Protein AF-0000000080648097 (afdb_homodimer)

Organism: Methanothrix harundinacea (strain 6Ac) (NCBI:txid1110509)

pLDDT: mean 91.61, std 14.63, range [29.14, 98.44]

Sequence (138 aa):
MQISARNVLSGRVKSVTYGVVSAEVVVELSGGEEIVSVITKRSAEELGLSEGKEVLVVVKATSVMIALEMQISARNVLSGRVKSVTYGVVSAEVVVELSGGEEIVSVITKRSAEELGLSEGKEVLVVVKATSVMIALE

Structure (mmCIF, N/CA/C/O backbone):
data_AF-0000000080648097-model_v1
#
loop_
_entity.id
_entity.type
_entity.pdbx_description
1 polymer Molybdenum-pterin-binding-protein
#
loop_
_atom_site.group_PDB
_atom_site.id
_atom_site.type_symbol
_atom_site.label_atom_id
_atom_site.label_alt_id
_atom_site.label_comp_id
_atom_site.label_asym_id
_atom_site.label_entity_id
_atom_site.label_seq_id
_atom_site.pdbx_PDB_ins_code
_atom_site.Cartn_x
_atom_site.Cartn_y
_atom_site.Cartn_z
_atom_site.occupancy
_atom_site.B_iso_or_equiv
_atom_site.auth_seq_id
_atom_site.auth_comp_id
_atom_site.auth_asym_id
_atom_site.auth_atom_id
_atom_site.pdbx_PDB_model_num
ATOM 1 N N . MET A 1 1 ? -8.047 -12.023 15.297 1 29.42 1 MET A N 1
ATOM 2 C CA . MET A 1 1 ? -7.641 -11.93 13.898 1 29.42 1 MET A CA 1
ATOM 3 C C . MET A 1 1 ? -6.812 -10.68 13.656 1 29.42 1 MET A C 1
ATOM 5 O O . MET A 1 1 ? -7.336 -9.562 13.703 1 29.42 1 MET A O 1
ATOM 9 N N . GLN A 1 2 ? -5.73 -10.609 14.219 1 36.88 2 GLN A N 1
ATOM 10 C CA . GLN A 1 2 ? -5 -9.383 14.539 1 36.88 2 GLN A CA 1
ATOM 11 C C . GLN A 1 2 ? -4.777 -8.531 13.297 1 36.88 2 GLN A C 1
ATOM 13 O O . GLN A 1 2 ? -4.23 -9.016 12.297 1 36.88 2 GLN A O 1
ATOM 18 N N . ILE A 1 3 ? -5.621 -7.703 13.031 1 40.12 3 ILE A N 1
ATOM 19 C CA . ILE A 1 3 ? -5.438 -6.762 11.938 1 40.12 3 ILE A CA 1
ATOM 20 C C . ILE A 1 3 ? -3.973 -6.336 11.859 1 40.12 3 ILE A C 1
ATOM 22 O O . ILE A 1 3 ? -3.49 -5.598 12.727 1 40.12 3 ILE A O 1
ATOM 26 N N . SER A 1 4 ? -3.115 -7.184 11.805 1 48.16 4 SER A N 1
ATOM 27 C CA . SER A 1 4 ? -1.723 -6.75 11.766 1 48.16 4 SER A CA 1
ATOM 28 C C . SER A 1 4 ? -1.49 -5.73 10.656 1 48.16 4 SER A C 1
ATOM 30 O O . SER A 1 4 ? -1.79 -5.996 9.492 1 48.16 4 SER A O 1
ATOM 32 N N . ALA A 1 5 ? -1.85 -4.484 10.836 1 55.88 5 ALA A N 1
ATOM 33 C CA . ALA A 1 5 ? -1.339 -3.533 9.852 1 55.88 5 ALA A CA 1
ATOM 34 C C . ALA A 1 5 ? 0.088 -3.885 9.438 1 55.88 5 ALA A C 1
ATOM 36 O O . ALA A 1 5 ? 1.051 -3.359 10 1 55.88 5 ALA A O 1
ATOM 37 N N . ARG A 1 6 ? 0.147 -4.906 8.734 1 77.75 6 ARG A N 1
ATOM 38 C CA . ARG A 1 6 ? 1.499 -5.426 8.555 1 77.75 6 ARG A CA 1
ATOM 39 C C . ARG A 1 6 ? 2.303 -4.547 7.602 1 77.75 6 ARG A C 1
ATOM 41 O O . ARG A 1 6 ? 3.531 -4.637 7.551 1 77.75 6 ARG A O 1
ATOM 48 N N . ASN A 1 7 ? 1.422 -3.432 6.953 1 94.94 7 ASN A N 1
ATOM 49 C CA . ASN A 1 7 ? 2.229 -2.586 6.082 1 94.94 7 ASN A CA 1
ATOM 50 C C . ASN A 1 7 ? 2.291 -1.15 6.594 1 94.94 7 ASN A C 1
ATOM 52 O O . ASN A 1 7 ? 1.328 -0.394 6.457 1 94.94 7 ASN A O 1
ATOM 56 N N . VAL A 1 8 ? 3.369 -0.792 7.203 1 93.69 8 VAL A N 1
ATOM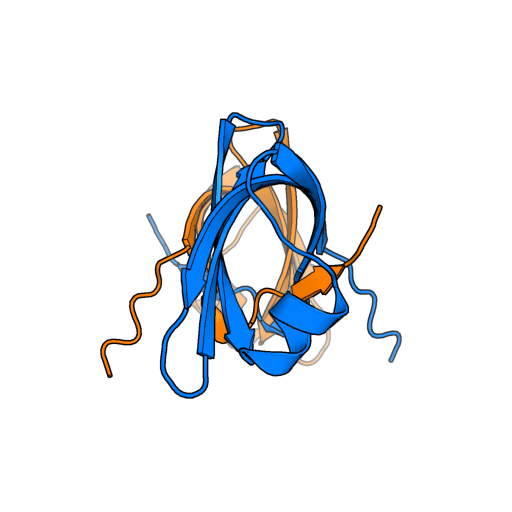 57 C CA . VAL A 1 8 ? 3.605 0.564 7.688 1 93.69 8 VAL A CA 1
ATOM 58 C C . VAL A 1 8 ? 4.891 1.115 7.074 1 93.69 8 VAL A C 1
ATOM 60 O O . VAL A 1 8 ? 5.973 0.569 7.293 1 93.69 8 VAL A O 1
ATOM 63 N N . LEU A 1 9 ? 4.758 2.174 6.348 1 92.44 9 LEU A N 1
ATOM 64 C CA . LEU A 1 9 ? 5.898 2.773 5.66 1 92.44 9 LEU A CA 1
ATOM 65 C C . LEU A 1 9 ? 6.035 4.25 6.023 1 92.44 9 LEU A C 1
ATOM 67 O O . LEU A 1 9 ? 5.039 4.969 6.105 1 92.44 9 LEU A O 1
ATOM 71 N N . SER A 1 10 ? 7.199 4.68 6.199 1 93.5 10 SER A N 1
ATOM 72 C CA . SER A 1 10 ? 7.453 6.09 6.48 1 93.5 10 SER A CA 1
ATOM 73 C C . SER A 1 10 ? 7.586 6.895 5.191 1 93.5 10 SER A C 1
ATOM 75 O O . SER A 1 10 ? 8.086 6.387 4.188 1 93.5 10 SER A O 1
ATOM 77 N N . GLY A 1 11 ? 7.137 8.078 5.32 1 95.62 11 GLY A N 1
ATOM 78 C CA . GLY A 1 11 ? 7.27 8.961 4.176 1 95.62 11 GLY A CA 1
ATOM 79 C C . GLY A 1 11 ? 7.031 10.422 4.516 1 95.62 11 GLY A C 1
ATOM 80 O O . GLY A 1 11 ? 6.918 10.781 5.691 1 95.62 11 GLY A O 1
ATOM 81 N N . ARG A 1 12 ? 7.035 11.211 3.455 1 97.81 12 ARG A N 1
ATOM 82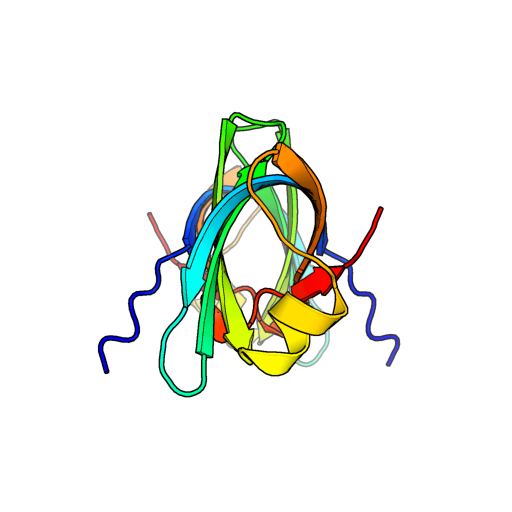 C CA . ARG A 1 12 ? 6.812 12.648 3.557 1 97.81 12 ARG A CA 1
ATOM 83 C C . ARG A 1 12 ? 5.754 13.109 2.561 1 97.81 12 ARG A C 1
ATOM 85 O O . ARG A 1 12 ? 5.781 12.719 1.392 1 97.81 12 ARG A O 1
ATOM 92 N N . VAL A 1 13 ? 4.895 13.938 3.074 1 98.44 13 VAL A N 1
ATOM 93 C CA . VAL A 1 13 ? 3.85 14.461 2.199 1 98.44 13 VAL A CA 1
ATOM 94 C C . VAL A 1 13 ? 4.473 15.336 1.114 1 98.44 13 VAL A C 1
ATOM 96 O O . VAL A 1 13 ? 5.176 16.312 1.418 1 98.44 13 VAL A O 1
ATOM 99 N N . LYS A 1 14 ? 4.238 14.969 -0.058 1 98.19 14 LYS A N 1
ATOM 100 C CA . LYS A 1 14 ? 4.699 15.766 -1.193 1 98.19 14 LYS A CA 1
ATOM 101 C C . LYS A 1 14 ? 3.668 16.828 -1.581 1 98.19 14 LYS A C 1
ATOM 103 O O . LYS A 1 14 ? 4.027 17.938 -1.95 1 98.19 14 LYS A O 1
ATOM 108 N N . SER A 1 15 ? 2.406 16.359 -1.502 1 98 15 SER A N 1
ATOM 109 C CA . SER A 1 15 ? 1.346 17.312 -1.82 1 98 15 SER A CA 1
ATOM 110 C C . SER A 1 15 ? 0.007 16.844 -1.25 1 98 15 SER A C 1
ATOM 112 O O . SER A 1 15 ? -0.215 15.656 -1.049 1 98 15 SER A O 1
ATOM 114 N N . VAL A 1 16 ? -0.809 17.812 -0.982 1 98.31 16 VAL A N 1
ATOM 115 C CA . VAL A 1 16 ? -2.201 17.594 -0.604 1 98.31 16 VAL A CA 1
ATOM 116 C C . VAL A 1 16 ? -3.117 18.406 -1.515 1 98.31 16 VAL A C 1
ATOM 118 O O . VAL A 1 16 ? -2.947 19.625 -1.648 1 98.31 16 VAL A O 1
ATOM 121 N N . THR A 1 17 ? -4.031 17.703 -2.143 1 97.69 17 THR A N 1
ATOM 122 C CA . THR A 1 17 ? -5.035 18.359 -2.975 1 97.69 17 THR A CA 1
ATOM 123 C C . THR A 1 17 ? -6.438 18.125 -2.426 1 97.69 17 THR A C 1
ATOM 125 O O . THR A 1 17 ? -6.875 16.969 -2.316 1 97.69 17 THR A O 1
ATOM 128 N N . TYR A 1 18 ? -7.164 19.219 -2.211 1 97.31 18 TYR A N 1
ATOM 129 C CA . TYR A 1 18 ? -8.477 19.094 -1.575 1 97.31 18 TYR A CA 1
ATOM 130 C C . TYR A 1 18 ? -9.594 19.172 -2.609 1 97.31 18 TYR A C 1
ATOM 132 O O . TYR A 1 18 ? -9.57 20.031 -3.498 1 97.31 18 TYR A O 1
ATOM 140 N N . GLY A 1 19 ? -10.391 18.203 -2.543 1 95.69 19 GLY A N 1
ATOM 141 C CA . GLY A 1 19 ? -11.688 18.281 -3.203 1 95.69 19 GLY A CA 1
ATOM 142 C C . GLY A 1 19 ? -12.797 18.719 -2.271 1 95.69 19 GLY A C 1
ATOM 143 O O . GLY A 1 19 ? -12.547 19.328 -1.232 1 95.69 19 GLY A O 1
ATOM 144 N N . VAL A 1 20 ? -13.977 18.484 -2.711 1 95.81 20 VAL A N 1
ATOM 145 C CA . VAL A 1 20 ? -15.125 18.891 -1.905 1 95.81 20 VAL A CA 1
ATOM 146 C C . VAL A 1 20 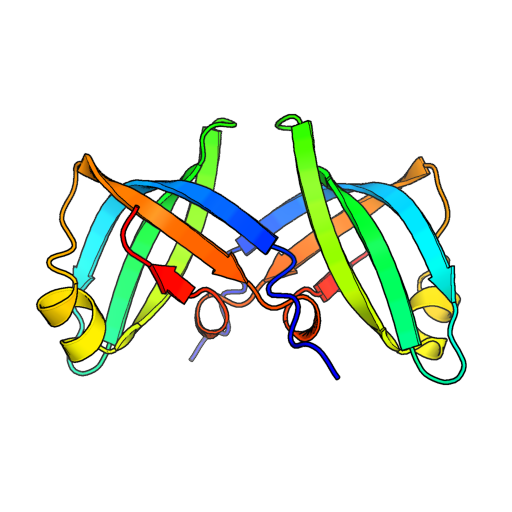? -15.258 17.984 -0.688 1 95.81 20 VAL A C 1
ATOM 148 O O . VAL A 1 20 ? -15.352 18.453 0.445 1 95.81 20 VAL A O 1
ATOM 151 N N . VAL A 1 21 ? -15.141 16.719 -0.878 1 96.94 21 VAL A N 1
ATOM 152 C CA . VAL A 1 21 ? -15.375 15.773 0.212 1 96.94 21 VAL A CA 1
ATOM 153 C C . VAL A 1 21 ? -14.07 15.055 0.562 1 96.94 21 VAL A C 1
ATOM 155 O O . VAL A 1 21 ? -13.852 14.68 1.716 1 96.94 21 VAL A O 1
ATOM 158 N N . SER A 1 22 ? -13.172 15 -0.442 1 97.25 22 SER A N 1
ATOM 159 C CA . SER A 1 22 ? -11.984 14.172 -0.265 1 97.25 22 SER A CA 1
ATOM 160 C C . SER A 1 22 ? -10.711 14.977 -0.49 1 97.25 22 SER A C 1
ATOM 162 O O . SER A 1 22 ? -10.766 16.125 -0.959 1 97.25 22 SER A O 1
ATOM 164 N N . ALA A 1 23 ? -9.68 14.367 -0.01 1 97.5 23 ALA A N 1
ATOM 165 C CA . ALA A 1 23 ? -8.336 14.891 -0.271 1 97.5 23 ALA A CA 1
ATOM 166 C C . ALA A 1 23 ? -7.434 13.812 -0.861 1 97.5 23 ALA A C 1
ATOM 168 O O . ALA A 1 23 ? -7.473 12.656 -0.431 1 97.5 23 ALA A O 1
ATOM 169 N N . GLU A 1 24 ? -6.738 14.203 -1.807 1 97.31 24 GLU A N 1
ATOM 170 C CA . GLU A 1 24 ? -5.672 13.375 -2.354 1 97.31 24 GLU A CA 1
ATOM 171 C C . GLU A 1 24 ? -4.32 13.734 -1.74 1 97.31 24 GLU A C 1
ATOM 173 O O . GLU A 1 24 ? -3.902 14.891 -1.786 1 97.31 24 GLU A O 1
ATOM 178 N N . VAL A 1 25 ? -3.654 12.766 -1.17 1 97.94 25 VAL A N 1
ATOM 179 C CA . VAL A 1 25 ? -2.365 12.977 -0.521 1 97.94 25 VAL A CA 1
ATOM 180 C C . VAL A 1 25 ? -1.288 12.164 -1.232 1 97.94 25 VAL A C 1
ATOM 182 O O . VAL A 1 25 ? -1.403 10.938 -1.35 1 97.94 25 VAL A O 1
ATOM 185 N N . VAL A 1 26 ? -0.3 12.812 -1.704 1 97.5 26 VAL A N 1
ATOM 186 C CA . VAL A 1 26 ? 0.856 12.141 -2.291 1 97.5 26 VAL A CA 1
ATOM 187 C C . VAL A 1 26 ? 1.992 12.086 -1.271 1 97.5 26 VAL A C 1
ATOM 189 O O . VAL A 1 26 ? 2.398 13.109 -0.727 1 97.5 26 VAL A O 1
ATOM 192 N N . VAL A 1 27 ? 2.43 10.922 -1.038 1 97.12 27 VAL A N 1
ATOM 193 C CA . VAL A 1 27 ? 3.492 10.711 -0.06 1 97.12 27 VAL A CA 1
ATOM 194 C C . VAL A 1 27 ? 4.719 10.117 -0.748 1 97.12 27 VAL A C 1
ATOM 196 O O . VAL A 1 27 ? 4.602 9.156 -1.515 1 97.12 27 VAL A O 1
ATOM 199 N N . GLU A 1 28 ? 5.832 10.688 -0.552 1 95.62 28 GLU A N 1
ATOM 200 C CA . GLU A 1 28 ? 7.098 10.102 -0.977 1 95.62 28 GLU A CA 1
ATOM 201 C C . GLU A 1 28 ? 7.66 9.172 0.094 1 95.62 28 GLU A C 1
ATOM 203 O O . GLU A 1 28 ? 7.879 9.586 1.233 1 95.62 28 GLU A O 1
ATOM 208 N N . LEU A 1 29 ? 7.82 7.961 -0.319 1 93 29 LEU A N 1
ATOM 209 C CA . LEU A 1 29 ? 8.383 6.977 0.6 1 93 29 LEU A CA 1
ATOM 210 C C . LEU A 1 29 ? 9.906 7.098 0.661 1 93 29 LEU A C 1
ATOM 212 O O . LEU A 1 29 ? 10.516 7.773 -0.176 1 93 29 LEU A O 1
ATOM 216 N N . SER A 1 30 ? 10.469 6.457 1.58 1 84.88 30 SER A N 1
ATOM 217 C CA . SER A 1 30 ? 11.914 6.543 1.79 1 84.88 30 SER A CA 1
ATOM 218 C C . SER A 1 30 ? 12.68 5.977 0.6 1 84.88 30 SER A C 1
ATOM 220 O O . SER A 1 30 ? 13.797 6.414 0.308 1 84.88 30 SER A O 1
ATOM 222 N N . GLY A 1 31 ? 12.133 4.996 -0.07 1 81 31 GLY A N 1
ATOM 223 C CA . GLY A 1 31 ? 12.781 4.383 -1.218 1 81 31 GLY A CA 1
ATOM 224 C C . GLY A 1 31 ? 12.641 5.199 -2.488 1 81 31 GLY A C 1
ATOM 225 O O . GLY A 1 31 ? 13.211 4.848 -3.525 1 81 31 GLY A O 1
ATOM 226 N N . GLY A 1 32 ? 11.914 6.289 -2.461 1 85.81 32 GLY A N 1
ATOM 227 C CA . GLY A 1 32 ? 11.766 7.176 -3.605 1 85.81 32 GLY A CA 1
ATOM 228 C C . GLY A 1 32 ? 10.445 7 -4.332 1 85.81 32 GLY A C 1
ATOM 229 O O . GLY A 1 32 ? 10.07 7.828 -5.164 1 85.81 32 GLY A O 1
ATOM 230 N N . GLU A 1 33 ? 9.742 6.02 -3.982 1 88.94 33 GLU A N 1
ATOM 231 C CA . GLU A 1 33 ? 8.445 5.781 -4.602 1 88.94 33 GLU A CA 1
ATOM 232 C C . GLU A 1 33 ? 7.379 6.707 -4.023 1 88.94 33 GLU A C 1
ATOM 234 O O . GLU A 1 33 ? 7.531 7.219 -2.91 1 88.94 33 GLU A O 1
ATOM 239 N N . GLU A 1 34 ? 6.438 6.973 -4.879 1 93.31 34 GLU A N 1
ATOM 240 C CA . GLU A 1 34 ? 5.305 7.754 -4.398 1 93.31 34 GLU A CA 1
ATOM 241 C C . GLU A 1 34 ? 4.062 6.883 -4.234 1 93.31 34 GLU A C 1
ATOM 243 O O . GLU A 1 34 ? 3.816 5.984 -5.043 1 93.31 34 GLU A O 1
ATOM 248 N N . ILE A 1 35 ? 3.346 7.223 -3.209 1 94.56 35 ILE A N 1
ATOM 249 C CA . ILE A 1 35 ? 2.055 6.582 -2.98 1 94.56 35 ILE A CA 1
ATOM 250 C C . ILE A 1 35 ? 0.971 7.648 -2.818 1 94.56 35 ILE A C 1
ATOM 252 O O . ILE A 1 35 ? 1.193 8.672 -2.174 1 94.56 35 ILE A O 1
ATOM 256 N N . VAL A 1 36 ? -0.088 7.379 -3.457 1 97 36 VAL A N 1
ATOM 257 C CA . VAL A 1 36 ? -1.214 8.305 -3.391 1 97 36 VAL A CA 1
ATOM 258 C C . VAL A 1 36 ? -2.289 7.746 -2.461 1 97 36 VAL A C 1
ATOM 260 O O . VAL A 1 36 ? -2.645 6.57 -2.549 1 97 36 VAL A O 1
ATOM 263 N N . SER A 1 37 ? -2.725 8.531 -1.567 1 97.25 37 SER A N 1
ATOM 264 C CA . SER A 1 37 ? -3.83 8.227 -0.666 1 97.25 37 SER A CA 1
ATOM 265 C C . SER A 1 37 ? -5.012 9.156 -0.903 1 97.25 37 SER A C 1
ATOM 267 O O . SER A 1 37 ? -4.828 10.352 -1.141 1 97.25 37 SER A O 1
ATOM 269 N N . VAL A 1 38 ? -6.18 8.586 -0.869 1 97 38 VAL A N 1
ATOM 270 C CA . VAL A 1 38 ? -7.398 9.391 -0.879 1 97 38 VAL A CA 1
ATOM 271 C C . VAL A 1 38 ? -8.156 9.195 0.431 1 97 38 VAL A C 1
ATOM 273 O O . VAL A 1 38 ? -8.602 8.094 0.74 1 97 38 VAL A O 1
ATOM 276 N N . ILE A 1 39 ? -8.281 10.211 1.187 1 97.62 39 ILE A N 1
ATOM 277 C CA . ILE A 1 39 ? -8.977 10.219 2.469 1 97.62 39 ILE A CA 1
ATOM 278 C C . ILE A 1 39 ? -9.984 11.367 2.498 1 97.62 39 ILE A C 1
ATOM 280 O O . ILE A 1 39 ? -10.062 12.156 1.556 1 97.62 39 ILE A O 1
ATOM 284 N N . THR A 1 40 ? -10.703 11.336 3.463 1 97.81 40 THR A N 1
ATOM 285 C CA . THR A 1 40 ? -11.672 12.43 3.541 1 97.81 40 THR A CA 1
ATOM 286 C C . THR A 1 40 ? -10.969 13.758 3.809 1 97.81 40 THR A C 1
ATOM 288 O O . THR A 1 40 ? -9.906 13.789 4.434 1 97.81 40 THR A O 1
ATOM 291 N N . LYS A 1 41 ? -11.602 14.766 3.336 1 97.88 41 LYS A N 1
ATOM 292 C CA . LYS A 1 41 ? -11.086 16.109 3.598 1 97.88 41 LYS A CA 1
ATOM 293 C C . LYS A 1 41 ? -10.938 16.344 5.098 1 97.88 41 LYS A C 1
ATOM 295 O O . LYS A 1 41 ? -9.914 16.875 5.543 1 97.88 41 LYS A O 1
ATOM 300 N N . ARG A 1 42 ? -11.852 15.992 5.887 1 97.62 42 ARG A N 1
ATOM 301 C CA . ARG A 1 42 ? -11.828 16.156 7.332 1 97.62 42 ARG A CA 1
ATOM 302 C C . ARG A 1 42 ? -10.625 15.461 7.949 1 97.62 42 ARG A C 1
ATOM 304 O O . ARG A 1 42 ? -9.953 16.016 8.812 1 97.62 42 ARG A O 1
ATOM 311 N N . SER A 1 43 ? -10.391 14.195 7.5 1 97.62 43 SER A N 1
ATOM 312 C CA . SER A 1 43 ? -9.258 13.438 8.016 1 97.62 43 SER A CA 1
ATOM 313 C C . SER A 1 43 ? -7.941 14.164 7.754 1 97.62 43 SER A C 1
ATOM 315 O O . SER A 1 43 ? -7.082 14.242 8.633 1 97.62 43 SER A O 1
ATOM 317 N N . ALA A 1 44 ? -7.758 14.672 6.52 1 98 44 ALA A N 1
ATOM 318 C CA . ALA A 1 44 ? -6.535 15.383 6.152 1 98 44 ALA A CA 1
ATOM 319 C C . ALA A 1 44 ? -6.344 16.625 7.02 1 98 44 ALA A C 1
ATOM 321 O O . ALA A 1 44 ? -5.23 16.906 7.469 1 98 44 ALA A O 1
ATOM 322 N N . GLU A 1 45 ? -7.395 17.359 7.262 1 97.44 45 GLU A N 1
ATOM 323 C CA . GLU A 1 45 ? -7.348 18.578 8.07 1 97.44 45 GLU A CA 1
ATOM 324 C C . GLU A 1 45 ? -7.035 18.25 9.531 1 97.44 45 GLU A C 1
ATOM 326 O O . GLU A 1 45 ? -6.199 18.906 10.156 1 97.44 45 GLU A O 1
ATOM 331 N N . GLU A 1 46 ? -7.676 17.234 9.977 1 97.88 46 GLU A N 1
ATOM 332 C CA . GLU A 1 46 ? -7.477 16.844 11.367 1 97.88 46 GLU A CA 1
ATOM 333 C C . GLU A 1 46 ? -6.043 16.375 11.609 1 97.88 46 GLU A C 1
ATOM 335 O O . GLU A 1 46 ? -5.488 16.594 12.688 1 97.88 46 GLU A O 1
ATOM 340 N N . LEU A 1 47 ? -5.461 15.727 10.672 1 97.88 47 LEU A N 1
ATOM 341 C CA . LEU A 1 47 ? -4.098 15.227 10.797 1 97.88 47 LEU A CA 1
ATOM 342 C C . LEU A 1 47 ? -3.086 16.344 10.531 1 97.88 47 LEU A C 1
ATOM 344 O O . LEU A 1 47 ? -1.888 16.156 10.758 1 97.88 47 LEU A O 1
ATOM 348 N N . GLY A 1 48 ? -3.586 17.453 10.055 1 97.88 48 GLY A N 1
ATOM 349 C CA . GLY A 1 48 ? -2.701 18.578 9.75 1 97.88 48 GLY A CA 1
ATOM 350 C C . GLY A 1 48 ? -1.729 18.266 8.625 1 97.88 48 GLY A C 1
ATOM 351 O O . GLY A 1 48 ? -0.552 18.625 8.703 1 97.88 48 GLY A O 1
ATOM 352 N N . LEU A 1 49 ? -2.168 17.656 7.594 1 98.25 49 LEU A N 1
ATOM 353 C CA . LEU A 1 49 ? -1.28 17.234 6.512 1 98.25 49 LEU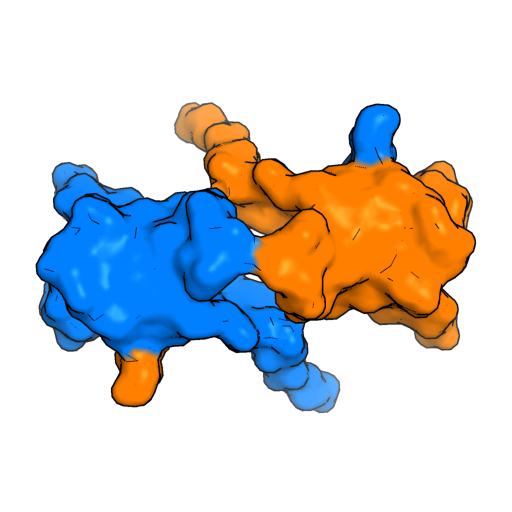 A CA 1
ATOM 354 C C . LEU A 1 49 ? -0.89 18.438 5.641 1 98.25 49 LEU A C 1
ATOM 356 O O . LEU A 1 49 ? -1.735 19.266 5.305 1 98.25 49 LEU A O 1
ATOM 360 N N . SER A 1 50 ? 0.311 18.531 5.387 1 98.06 50 SER A N 1
ATOM 361 C CA . SER A 1 50 ? 0.88 19.547 4.504 1 98.06 50 SER A CA 1
ATOM 362 C C . SER A 1 50 ? 2.197 19.062 3.896 1 98.06 50 SER A C 1
ATOM 364 O O . SER A 1 50 ? 2.826 18.141 4.41 1 98.06 50 SER A O 1
ATOM 366 N N . GLU A 1 51 ? 2.555 19.781 2.812 1 97.94 51 GLU A N 1
ATOM 367 C CA . GLU A 1 51 ? 3.812 19.438 2.156 1 97.94 51 GLU A CA 1
ATOM 368 C C . GLU A 1 51 ? 4.969 19.422 3.152 1 97.94 51 GLU A C 1
ATOM 370 O O . GLU A 1 51 ? 5.098 20.328 3.973 1 97.94 51 GLU A O 1
ATOM 375 N N . GLY A 1 52 ? 5.723 18.344 3.1 1 97.81 52 GLY A N 1
ATOM 376 C CA . GLY A 1 52 ? 6.906 18.25 3.941 1 97.81 52 GLY A CA 1
ATOM 377 C C . GLY A 1 52 ? 6.656 17.5 5.238 1 97.81 52 GLY A C 1
ATOM 378 O O . GLY A 1 52 ? 7.602 17.078 5.914 1 97.81 52 GLY A O 1
ATOM 379 N N . LYS A 1 53 ? 5.441 17.312 5.645 1 97.94 53 LYS A N 1
ATOM 380 C CA . LYS A 1 53 ? 5.113 16.641 6.898 1 97.94 53 LYS A CA 1
ATOM 381 C C . LYS A 1 53 ? 5.473 15.164 6.844 1 97.94 53 LYS A C 1
ATOM 383 O O . LYS A 1 53 ? 5.168 14.484 5.863 1 97.94 53 LYS A O 1
ATOM 388 N N . GLU A 1 54 ? 6.133 14.688 7.879 1 97.75 54 GLU A N 1
ATOM 389 C CA . GLU A 1 54 ? 6.434 13.258 7.996 1 97.75 54 GLU A CA 1
ATOM 390 C C . GLU A 1 54 ? 5.211 12.469 8.453 1 97.75 54 GLU A C 1
ATOM 392 O O . GLU A 1 54 ? 4.508 12.883 9.375 1 97.75 54 GLU A O 1
ATOM 397 N N . VAL A 1 55 ? 4.965 11.367 7.812 1 97.75 55 VAL A N 1
ATOM 398 C CA . VAL A 1 55 ? 3.779 10.57 8.109 1 97.75 55 VAL A CA 1
ATOM 399 C C . VAL A 1 55 ? 4.109 9.086 7.992 1 97.75 55 VAL A C 1
ATOM 401 O O . VAL A 1 55 ? 5.172 8.719 7.484 1 97.75 55 VAL A O 1
ATOM 404 N N . LEU A 1 56 ? 3.229 8.281 8.492 1 96.38 56 LEU A N 1
ATOM 405 C CA . LEU A 1 56 ? 3.203 6.848 8.234 1 96.38 56 LEU A CA 1
ATOM 406 C C . LEU A 1 56 ? 2.09 6.496 7.254 1 96.38 56 LEU A C 1
ATOM 408 O O . LEU A 1 56 ? 0.971 7 7.371 1 96.38 56 LEU A O 1
ATOM 412 N N . VAL A 1 57 ? 2.525 5.727 6.312 1 96.12 57 VAL A N 1
ATOM 413 C CA . VAL A 1 57 ? 1.561 5.129 5.395 1 96.12 57 VAL A CA 1
ATOM 414 C C . VAL A 1 57 ? 1.21 3.719 5.863 1 96.12 57 VAL A C 1
ATOM 416 O O . VAL A 1 57 ? 2.094 2.875 6.031 1 96.12 57 VAL A O 1
ATOM 419 N N . VAL A 1 58 ? -0.08 3.553 6.066 1 96.38 58 VAL A N 1
ATOM 420 C CA . VAL A 1 58 ? -0.542 2.275 6.598 1 96.38 58 VAL A CA 1
ATOM 421 C C . VAL A 1 58 ? -1.502 1.621 5.605 1 96.38 58 VAL A C 1
ATOM 423 O O . VAL A 1 58 ? -2.434 2.264 5.117 1 96.38 58 VAL A O 1
ATOM 426 N N . VAL A 1 59 ? -1.228 0.392 5.285 1 96.19 59 VAL A N 1
ATOM 427 C CA . VAL A 1 59 ? -2.066 -0.368 4.363 1 96.19 59 VAL A CA 1
ATOM 428 C C . VAL A 1 59 ? -2.352 -1.75 4.945 1 96.19 59 VAL A C 1
ATOM 430 O O . VAL A 1 59 ? -1.426 -2.49 5.285 1 96.19 59 VAL A O 1
ATOM 433 N N . LYS A 1 60 ? -3.635 -2.033 5.023 1 95.75 60 LYS A N 1
ATOM 434 C CA . LYS A 1 60 ? -3.979 -3.387 5.449 1 95.75 60 LYS A CA 1
ATOM 435 C C . LYS A 1 60 ? -3.504 -4.422 4.438 1 95.75 60 LYS A C 1
ATOM 437 O O . LYS A 1 60 ? -3.627 -4.215 3.227 1 95.75 60 LYS A O 1
ATOM 442 N N . ALA A 1 61 ? -3.07 -5.469 4.914 1 96.5 61 ALA A N 1
ATOM 443 C CA . ALA A 1 61 ? -2.604 -6.551 4.051 1 96.5 61 ALA A CA 1
ATOM 444 C C . ALA A 1 61 ? -3.701 -6.996 3.088 1 96.5 61 ALA A C 1
ATOM 446 O O . ALA A 1 61 ? -3.418 -7.379 1.951 1 96.5 61 ALA A O 1
ATOM 447 N N . THR A 1 62 ? -4.961 -6.918 3.469 1 95.75 62 THR A N 1
ATOM 448 C CA . THR A 1 62 ? -6.086 -7.402 2.68 1 95.75 62 THR A CA 1
ATOM 449 C C . THR A 1 62 ? -6.438 -6.41 1.574 1 95.75 62 THR A C 1
ATOM 451 O O . THR A 1 62 ? -7.203 -6.734 0.665 1 95.75 62 THR A O 1
ATOM 454 N N . SER A 1 63 ? -5.816 -5.23 1.658 1 95.5 63 SER A N 1
ATOM 455 C CA . SER A 1 63 ? -6.094 -4.215 0.644 1 95.5 63 SER A CA 1
ATOM 456 C C . SER A 1 63 ? -5.008 -4.195 -0.425 1 95.5 63 SER A C 1
ATOM 458 O O . SER A 1 63 ? -5.062 -3.391 -1.359 1 95.5 63 SER A O 1
ATOM 460 N N . VAL A 1 64 ? -4.031 -5.043 -0.235 1 96.62 64 VAL A N 1
ATOM 461 C CA . VAL A 1 64 ? -2.916 -5.125 -1.173 1 96.62 64 VAL A CA 1
ATOM 462 C C . VAL A 1 64 ? -3.209 -6.184 -2.234 1 96.62 64 VAL A C 1
ATOM 464 O O . VAL A 1 64 ? -3.312 -7.371 -1.924 1 96.62 64 VAL A O 1
ATOM 467 N N . MET A 1 65 ? -3.273 -5.711 -3.441 1 96.5 65 MET A N 1
ATOM 468 C CA . MET A 1 65 ? -3.504 -6.617 -4.559 1 96.5 65 MET A CA 1
ATOM 469 C C . MET A 1 65 ? -2.189 -6.992 -5.238 1 96.5 65 MET A C 1
ATOM 471 O O . MET A 1 65 ? -1.244 -6.199 -5.246 1 96.5 65 MET A O 1
ATOM 475 N N . ILE A 1 66 ? -2.197 -8.164 -5.809 1 97.19 66 ILE A N 1
ATOM 476 C CA . ILE A 1 66 ? -1.042 -8.641 -6.562 1 97.19 66 ILE A CA 1
ATOM 477 C C . ILE A 1 66 ? -1.445 -8.922 -8.008 1 97.19 66 ILE A C 1
ATOM 479 O O . ILE A 1 66 ? -2.475 -9.555 -8.258 1 97.19 66 ILE A O 1
ATOM 483 N N . ALA A 1 67 ? -0.706 -8.359 -8.914 1 96.69 67 ALA A N 1
ATOM 484 C CA . ALA A 1 67 ? -0.896 -8.594 -10.344 1 96.69 67 ALA A CA 1
ATOM 485 C C . ALA A 1 67 ? 0.405 -9.039 -11 1 96.69 67 ALA A C 1
ATOM 487 O O . ALA A 1 67 ? 1.489 -8.844 -10.445 1 96.69 67 ALA A O 1
ATOM 488 N N . LEU A 1 68 ? 0.23 -9.734 -12.094 1 93.94 68 LEU A N 1
ATOM 489 C CA . LEU A 1 68 ? 1.416 -10.164 -12.828 1 93.94 68 LEU A CA 1
ATOM 490 C C . LEU A 1 68 ? 1.987 -9.016 -13.656 1 93.94 68 LEU A C 1
ATOM 492 O O . LEU A 1 68 ? 1.242 -8.156 -14.125 1 93.94 68 LEU A O 1
ATOM 496 N N . GLU A 1 69 ? 3.383 -8.945 -13.672 1 82.5 69 GLU A N 1
ATOM 497 C CA . GLU A 1 69 ? 4.055 -7.941 -14.484 1 82.5 69 GLU A CA 1
ATOM 498 C C . GLU A 1 69 ? 3.816 -8.195 -15.977 1 82.5 69 GLU A C 1
ATOM 500 O O . GLU A 1 69 ? 3.703 -9.344 -16.406 1 82.5 69 GLU A O 1
ATOM 505 N N . MET B 1 1 ? -15.648 7.434 -12.086 1 29.14 1 MET B N 1
ATOM 506 C CA . MET B 1 1 ? -14.836 7.59 -10.883 1 29.14 1 MET B CA 1
ATOM 507 C C . MET B 1 1 ? -13.586 6.727 -10.953 1 29.14 1 MET B C 1
ATOM 509 O O . MET B 1 1 ? -13.664 5.5 -10.875 1 29.14 1 MET B O 1
ATOM 513 N N . GLN B 1 2 ? -12.773 7 -11.836 1 37.09 2 GLN B N 1
ATOM 514 C CA . GLN B 1 2 ? -11.766 6.109 -12.406 1 37.09 2 GLN B CA 1
ATOM 515 C C . GLN B 1 2 ? -10.906 5.48 -11.312 1 37.09 2 GLN B C 1
ATOM 517 O O . GLN B 1 2 ? -10.328 6.188 -10.484 1 37.09 2 GLN B O 1
ATOM 522 N N . ILE B 1 3 ? -11.258 4.402 -10.859 1 39.81 3 ILE B N 1
ATOM 523 C CA . ILE B 1 3 ? -10.43 3.668 -9.906 1 39.81 3 ILE B CA 1
ATOM 524 C C . ILE B 1 3 ? -8.953 3.84 -10.258 1 39.81 3 ILE B C 1
ATOM 526 O O . ILE B 1 3 ? -8.484 3.285 -11.25 1 39.81 3 ILE B O 1
ATOM 530 N N . SER B 1 4 ? -8.508 4.957 -10.398 1 48.62 4 SER B N 1
ATOM 531 C CA . SER B 1 4 ? -7.098 5.086 -10.75 1 48.62 4 SER B CA 1
ATOM 532 C C . SER B 1 4 ? -6.211 4.305 -9.789 1 48.62 4 SER B C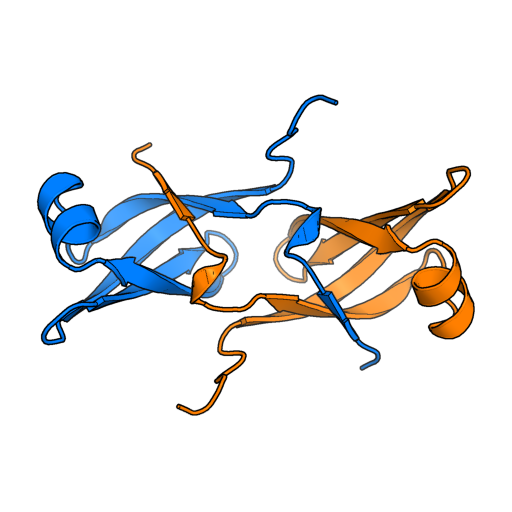 1
ATOM 534 O O . SER B 1 4 ? -6.242 4.535 -8.578 1 48.62 4 SER B O 1
ATOM 536 N N . ALA B 1 5 ? -6.164 2.986 -9.898 1 56.16 5 ALA B N 1
ATOM 537 C CA . ALA B 1 5 ? -5.102 2.346 -9.125 1 56.16 5 ALA B CA 1
ATOM 538 C C . ALA B 1 5 ? -3.83 3.189 -9.141 1 56.16 5 ALA B C 1
ATOM 540 O O . ALA B 1 5 ? -2.955 2.992 -9.992 1 56.16 5 ALA B O 1
ATOM 541 N N . ARG B 1 6 ? -3.922 4.207 -8.461 1 77.5 6 ARG B N 1
ATOM 542 C CA . ARG B 1 6 ? -2.838 5.164 -8.648 1 77.5 6 ARG B CA 1
ATOM 543 C C . ARG B 1 6 ? -1.55 4.664 -8 1 77.5 6 ARG B C 1
ATOM 545 O O . ARG B 1 6 ? -0.462 5.156 -8.312 1 77.5 6 ARG B O 1
ATOM 552 N N . ASN B 1 7 ? -1.785 3.363 -7.164 1 94.75 7 ASN B N 1
ATOM 553 C CA . ASN B 1 7 ? -0.535 2.887 -6.582 1 94.75 7 ASN B CA 1
ATOM 554 C C . ASN B 1 7 ? -0.127 1.535 -7.16 1 94.75 7 ASN B C 1
ATOM 556 O O . ASN B 1 7 ? -0.702 0.504 -6.809 1 94.75 7 ASN B O 1
ATOM 560 N N . VAL B 1 8 ? 0.816 1.534 -8.055 1 93.44 8 VAL B N 1
ATOM 561 C CA . VAL B 1 8 ? 1.361 0.318 -8.648 1 93.44 8 VAL B CA 1
ATOM 562 C C . VAL B 1 8 ? 2.871 0.266 -8.43 1 93.44 8 VAL B C 1
ATOM 564 O O . VAL B 1 8 ? 3.605 1.139 -8.898 1 93.44 8 VAL B O 1
ATOM 567 N N . LEU B 1 9 ? 3.301 -0.751 -7.727 1 92.12 9 LEU B N 1
ATOM 568 C CA . LEU B 1 9 ? 4.715 -0.896 -7.402 1 92.12 9 LEU B CA 1
ATOM 569 C C . LEU B 1 9 ? 5.242 -2.252 -7.863 1 92.12 9 LEU B C 1
ATOM 571 O O . LEU B 1 9 ? 4.566 -3.271 -7.703 1 92.12 9 LEU B O 1
ATOM 575 N N . SER B 1 10 ? 6.387 -2.264 -8.375 1 93.31 10 SER B N 1
ATOM 576 C CA . SER B 1 10 ? 7.02 -3.514 -8.781 1 93.31 10 SER B CA 1
ATOM 577 C C . SER B 1 10 ? 7.762 -4.16 -7.613 1 93.31 10 SER B C 1
ATOM 579 O O . SER B 1 10 ? 8.312 -3.465 -6.758 1 93.31 10 SER B O 1
ATOM 581 N N . GLY B 1 11 ? 7.719 -5.449 -7.656 1 95.5 11 GLY B N 1
ATOM 582 C CA . GLY B 1 11 ? 8.445 -6.176 -6.633 1 95.5 11 GLY B CA 1
ATOM 583 C C . GLY B 1 11 ? 8.633 -7.645 -6.965 1 95.5 11 GLY B C 1
ATOM 584 O O . GLY B 1 11 ? 8.336 -8.078 -8.078 1 95.5 11 GLY B O 1
ATOM 585 N N . ARG B 1 12 ? 9.203 -8.328 -5.98 1 97.81 12 ARG B N 1
ATOM 586 C CA . ARG B 1 12 ? 9.461 -9.766 -6.09 1 97.81 12 ARG B CA 1
ATOM 587 C C . ARG B 1 12 ? 8.922 -10.508 -4.867 1 97.81 12 ARG B C 1
ATOM 589 O O . ARG B 1 12 ? 9.133 -10.078 -3.732 1 97.81 12 ARG B O 1
ATOM 596 N N . VAL B 1 13 ? 8.289 -11.602 -5.172 1 98.44 13 VAL B N 1
ATOM 597 C CA . VAL B 1 13 ? 7.758 -12.406 -4.074 1 98.44 13 VAL B CA 1
ATOM 598 C C . VAL B 1 13 ? 8.906 -12.961 -3.236 1 98.44 13 VAL B C 1
ATOM 600 O O . VAL B 1 13 ? 9.789 -13.648 -3.762 1 98.44 13 VAL B O 1
ATOM 603 N N . LYS B 1 14 ? 8.891 -12.641 -2.029 1 98.19 14 LYS B N 1
ATOM 604 C CA . LYS B 1 14 ? 9.875 -13.172 -1.098 1 98.19 14 LYS B CA 1
ATOM 605 C C . LYS B 1 14 ? 9.414 -14.492 -0.498 1 98.19 14 LYS B C 1
ATOM 607 O O . LYS B 1 14 ? 10.211 -15.406 -0.293 1 98.19 14 LYS B O 1
ATOM 612 N N . SER B 1 15 ? 8.094 -14.508 -0.216 1 98 15 SER B N 1
ATOM 613 C CA . SER B 1 15 ? 7.551 -15.742 0.331 1 98 15 SER B CA 1
ATOM 614 C C . SER B 1 15 ? 6.035 -15.797 0.162 1 98 15 SER B C 1
ATOM 616 O O . SER B 1 15 ? 5.375 -14.766 0.087 1 98 15 SER B O 1
ATOM 618 N N . VAL B 1 16 ? 5.562 -16.984 0.086 1 98.31 16 VAL B N 1
ATOM 619 C CA . VAL B 1 16 ? 4.133 -17.266 0.105 1 98.31 16 VAL B CA 1
ATOM 620 C C . VAL B 1 16 ? 3.826 -18.297 1.188 1 98.31 16 VAL B C 1
ATOM 622 O O . VAL B 1 16 ? 4.426 -19.375 1.214 1 98.31 16 VAL B O 1
ATOM 625 N N . THR B 1 17 ? 2.93 -17.938 2.062 1 97.75 17 THR B N 1
ATOM 626 C CA . THR B 1 17 ? 2.473 -18.844 3.102 1 97.75 17 THR B CA 1
ATOM 627 C C . THR B 1 17 ? 0.979 -19.125 2.961 1 97.75 17 THR B C 1
ATOM 629 O O . THR B 1 17 ? 0.163 -18.203 3.031 1 97.75 17 THR B O 1
ATOM 632 N N . TYR B 1 18 ? 0.648 -20.406 2.887 1 97.38 18 TYR B N 1
ATOM 633 C CA . TYR B 1 18 ? -0.74 -20.766 2.631 1 97.38 18 TYR B CA 1
ATOM 634 C C . TYR B 1 18 ? -1.447 -21.156 3.922 1 97.38 18 TYR B C 1
ATOM 636 O O . TYR B 1 18 ? -0.9 -21.922 4.73 1 97.38 18 TYR B O 1
ATOM 644 N N . GLY B 1 19 ? -2.52 -20.547 4.105 1 95.75 19 GLY B N 1
ATOM 645 C CA . GLY B 1 19 ? -3.48 -21.031 5.082 1 95.75 19 GLY B CA 1
ATOM 646 C C . GLY B 1 19 ? -4.59 -21.859 4.465 1 95.75 19 GLY B C 1
ATOM 647 O O . GLY B 1 19 ? -4.43 -22.391 3.365 1 95.75 19 GLY B O 1
ATOM 648 N N . VAL B 1 20 ? -5.609 -22.016 5.215 1 95.81 20 VAL B N 1
ATOM 649 C CA . VAL B 1 20 ? -6.715 -22.828 4.723 1 95.81 20 VAL B CA 1
ATOM 650 C C . VAL B 1 20 ? -7.473 -22.078 3.637 1 95.81 20 VAL B C 1
ATOM 652 O O . VAL B 1 20 ? -7.703 -22.609 2.547 1 95.81 20 VAL B O 1
ATOM 655 N N . VAL B 1 21 ? -7.734 -20.844 3.85 1 96.88 21 VAL B N 1
ATOM 656 C CA . VAL B 1 21 ? -8.555 -20.094 2.912 1 96.88 21 VAL B CA 1
ATOM 657 C C . VAL B 1 21 ? -7.727 -18.984 2.262 1 96.88 21 VAL B C 1
ATOM 659 O O . VAL B 1 21 ? -7.969 -18.609 1.112 1 96.88 21 VAL B O 1
ATOM 662 N N . SER B 1 22 ? -6.668 -18.578 2.992 1 97.38 22 SER B N 1
ATOM 663 C CA . SER B 1 22 ? -5.926 -17.406 2.545 1 97.38 22 SER B CA 1
ATOM 664 C C . SER B 1 22 ? -4.445 -17.719 2.379 1 97.38 22 SER B C 1
ATOM 666 O O . SER B 1 22 ? -3.977 -18.781 2.789 1 97.38 22 SER B O 1
ATOM 668 N N . ALA B 1 23 ? -3.859 -16.812 1.67 1 97.56 23 ALA B N 1
ATOM 669 C CA . ALA B 1 23 ? -2.404 -16.828 1.537 1 97.56 23 ALA B CA 1
ATOM 670 C C . ALA B 1 23 ? -1.801 -15.484 1.914 1 97.56 23 ALA B C 1
ATOM 672 O O . ALA B 1 23 ? -2.348 -14.43 1.567 1 97.56 23 ALA B O 1
ATOM 673 N N . GLU B 1 24 ? -0.785 -15.57 2.619 1 97.44 24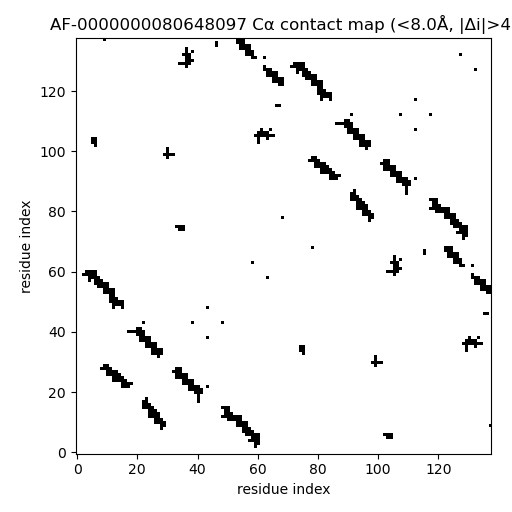 GLU B N 1
ATOM 674 C CA . GLU B 1 24 ? 0.037 -14.398 2.896 1 97.44 24 GLU B CA 1
ATOM 675 C C . GLU B 1 24 ? 1.214 -14.305 1.93 1 97.44 24 GLU B C 1
ATOM 677 O O . GLU B 1 24 ? 2.002 -15.25 1.812 1 97.44 24 GLU B O 1
ATOM 682 N N . VAL B 1 25 ? 1.329 -13.203 1.236 1 98 25 VAL B N 1
ATOM 683 C CA . VAL B 1 25 ? 2.391 -12.992 0.258 1 98 25 VAL B CA 1
ATOM 684 C C . VAL B 1 25 ? 3.273 -11.828 0.695 1 98 25 VAL B C 1
ATOM 686 O O . VAL B 1 25 ? 2.785 -10.711 0.892 1 98 25 VAL B O 1
ATOM 689 N N . VAL B 1 26 ? 4.523 -12.07 0.854 1 97.62 26 VAL B N 1
ATOM 690 C CA . VAL B 1 26 ? 5.492 -11.023 1.143 1 97.62 26 VAL B CA 1
ATOM 691 C C . VAL B 1 26 ? 6.23 -10.633 -0.137 1 97.62 26 VAL B C 1
ATOM 693 O O . VAL B 1 26 ? 6.801 -11.484 -0.818 1 97.62 26 VAL B O 1
ATOM 696 N N . VAL B 1 27 ? 6.152 -9.414 -0.421 1 97.12 27 VAL B N 1
ATOM 697 C CA . VAL B 1 27 ? 6.773 -8.898 -1.638 1 97.12 27 VAL B CA 1
ATOM 698 C C . VAL B 1 27 ? 7.859 -7.891 -1.276 1 97.12 27 VAL B C 1
ATOM 700 O O . VAL B 1 27 ? 7.637 -6.992 -0.463 1 97.12 27 VAL B O 1
ATOM 703 N N . GLU B 1 28 ? 9.008 -8.047 -1.787 1 95.69 28 GLU B N 1
ATOM 704 C CA . GLU B 1 28 ? 10.062 -7.047 -1.689 1 95.69 28 GLU B CA 1
ATOM 705 C C . GLU B 1 28 ? 9.961 -6.031 -2.828 1 95.69 28 GLU B C 1
ATOM 707 O O . GLU B 1 28 ? 10 -6.406 -4.004 1 95.69 28 GLU B O 1
ATOM 712 N N . LEU B 1 29 ? 9.812 -4.84 -2.416 1 93.06 29 LEU B N 1
ATOM 713 C CA . LEU B 1 29 ? 9.742 -3.771 -3.404 1 93.06 29 LEU B CA 1
ATOM 714 C C . LEU B 1 29 ? 11.141 -3.373 -3.875 1 93.06 29 LEU B C 1
ATOM 716 O O . LEU B 1 29 ? 12.141 -3.756 -3.26 1 93.06 29 LEU B O 1
ATOM 720 N N . SER B 1 30 ? 11.188 -2.607 -4.875 1 85 30 SER B N 1
ATOM 721 C CA . SER B 1 30 ? 12.461 -2.209 -5.465 1 85 30 SER B CA 1
ATOM 722 C C . SER B 1 30 ? 13.273 -1.357 -4.5 1 85 30 SER B C 1
ATOM 724 O O . SER B 1 30 ? 14.508 -1.369 -4.539 1 85 30 SER B O 1
ATOM 726 N N . GLY B 1 31 ? 12.625 -0.596 -3.656 1 81 31 GLY B N 1
ATOM 727 C CA . GLY B 1 31 ? 13.305 0.26 -2.697 1 81 31 GLY B CA 1
ATOM 728 C C . GLY B 1 31 ? 13.797 -0.49 -1.475 1 81 31 GLY B C 1
ATOM 729 O O . GLY B 1 31 ? 14.469 0.086 -0.616 1 81 31 GLY B O 1
ATOM 730 N N . GLY B 1 32 ? 13.5 -1.768 -1.358 1 85.81 32 GLY B N 1
ATOM 731 C CA . GLY B 1 32 ? 13.977 -2.592 -0.259 1 85.81 32 GLY B CA 1
ATOM 732 C C . GLY B 1 32 ? 12.922 -2.84 0.801 1 85.81 32 GLY B C 1
ATOM 733 O O . GLY B 1 32 ? 13.086 -3.701 1.666 1 85.81 32 GLY B O 1
ATOM 734 N N . GLU B 1 33 ? 11.867 -2.182 0.69 1 89.06 33 GLU B N 1
ATOM 735 C CA . GLU B 1 33 ? 10.781 -2.369 1.646 1 89.06 33 GLU B CA 1
ATOM 736 C C . GLU B 1 33 ? 9.984 -3.629 1.331 1 89.06 33 GLU B C 1
ATOM 738 O O . GLU B 1 33 ? 9.992 -4.109 0.197 1 89.06 33 GLU B O 1
ATOM 743 N N . GLU B 1 34 ? 9.445 -4.148 2.393 1 93.38 34 GLU B N 1
ATOM 744 C CA . GLU B 1 34 ? 8.562 -5.293 2.201 1 93.38 34 GLU B CA 1
ATOM 745 C C . GLU B 1 34 ? 7.102 -4.902 2.416 1 93.38 34 GLU B C 1
ATOM 747 O O . GLU B 1 34 ? 6.793 -4.109 3.307 1 93.38 34 GLU B O 1
ATOM 752 N N . ILE B 1 35 ? 6.297 -5.52 1.603 1 94.75 35 ILE B N 1
ATOM 753 C CA . ILE B 1 35 ? 4.855 -5.367 1.758 1 94.75 35 ILE B CA 1
ATOM 754 C C . ILE B 1 35 ? 4.195 -6.746 1.84 1 94.75 35 ILE B C 1
ATOM 756 O O . ILE B 1 35 ? 4.578 -7.664 1.113 1 94.75 35 ILE B O 1
ATOM 760 N N . VAL B 1 36 ? 3.316 -6.816 2.742 1 97.06 36 VAL B N 1
ATOM 761 C CA . VAL B 1 36 ? 2.6 -8.07 2.936 1 97.06 36 VAL B CA 1
ATOM 762 C C . VAL B 1 36 ? 1.192 -7.957 2.354 1 97.06 36 VAL B C 1
ATOM 764 O O . VAL B 1 36 ? 0.496 -6.965 2.586 1 97.06 36 VAL B O 1
ATOM 767 N N . SER B 1 37 ? 0.837 -8.891 1.577 1 97.38 37 SER B N 1
ATOM 768 C CA . SER B 1 37 ? -0.505 -9.023 1.021 1 97.38 37 SER B CA 1
ATOM 769 C C . SER B 1 37 ? -1.19 -10.289 1.52 1 97.38 37 SER B C 1
ATOM 771 O O . SER B 1 37 ? -0.555 -11.336 1.637 1 97.38 37 SER B O 1
ATOM 773 N N . VAL B 1 38 ? -2.455 -10.148 1.833 1 97.06 38 VAL B N 1
ATOM 774 C CA . VAL B 1 38 ? -3.273 -11.32 2.131 1 97.06 38 VAL B CA 1
ATOM 775 C C . VAL B 1 38 ? -4.375 -11.461 1.082 1 97.06 38 VAL B C 1
ATOM 777 O O . VAL B 1 38 ? -5.234 -10.586 0.954 1 97.06 38 VAL B O 1
ATOM 780 N N . ILE B 1 39 ? -4.348 -12.492 0.352 1 97.69 39 ILE B N 1
ATOM 781 C CA . ILE B 1 39 ? -5.312 -12.797 -0.697 1 97.69 39 ILE B CA 1
ATOM 782 C C . ILE B 1 39 ? -5.84 -14.219 -0.513 1 97.69 39 ILE B C 1
ATOM 784 O O . ILE B 1 39 ? -5.395 -14.945 0.381 1 97.69 39 ILE B O 1
ATOM 788 N N . THR B 1 40 ? -6.762 -14.484 -1.258 1 97.88 40 THR B N 1
ATOM 789 C CA . THR B 1 40 ? -7.281 -15.836 -1.125 1 97.88 40 THR B CA 1
ATOM 790 C C . THR B 1 40 ? -6.266 -16.859 -1.634 1 97.88 40 THR B C 1
ATOM 792 O O . THR B 1 40 ? -5.465 -16.562 -2.518 1 97.88 40 THR B O 1
ATOM 795 N N . LYS B 1 41 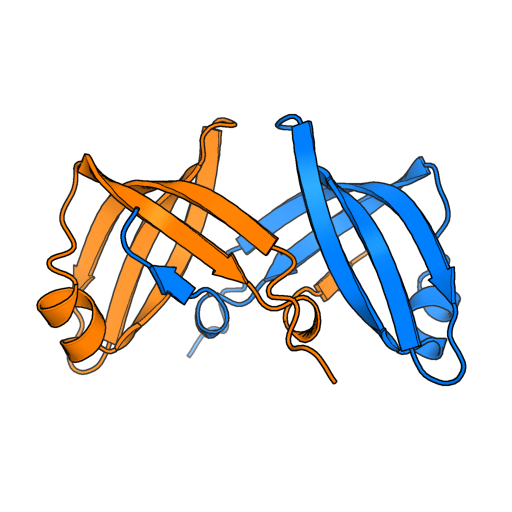? -6.371 -18 -1.057 1 97.88 41 LYS B N 1
ATOM 796 C CA . LYS B 1 41 ? -5.516 -19.094 -1.512 1 97.88 41 LYS B CA 1
ATOM 797 C C . LYS B 1 41 ? -5.695 -19.344 -3.006 1 97.88 41 LYS B C 1
ATOM 799 O O . LYS B 1 41 ? -4.715 -19.516 -3.734 1 97.88 41 LYS B O 1
ATOM 804 N N . ARG B 1 42 ? -6.859 -19.359 -3.496 1 97.56 42 ARG B N 1
ATOM 805 C CA . ARG B 1 42 ? -7.164 -19.594 -4.906 1 97.56 42 ARG B CA 1
ATOM 806 C C . ARG B 1 42 ? -6.48 -18.547 -5.785 1 97.56 42 ARG B C 1
ATOM 808 O O . ARG B 1 42 ? -5.91 -18.875 -6.828 1 97.56 42 ARG B O 1
ATOM 815 N N . SER B 1 43 ? -6.578 -17.266 -5.355 1 97.69 43 SER B N 1
ATOM 816 C CA . SER B 1 43 ? -5.949 -16.203 -6.121 1 97.69 43 SER B CA 1
ATOM 817 C C . SER B 1 43 ? -4.445 -16.422 -6.25 1 97.69 43 SER B C 1
ATOM 819 O O . SER B 1 43 ? -3.877 -16.234 -7.332 1 97.69 43 SER B O 1
ATOM 821 N N . ALA B 1 44 ? -3.785 -16.766 -5.145 1 97.94 44 ALA B N 1
ATOM 822 C CA . ALA B 1 44 ? -2.344 -17.016 -5.152 1 97.94 44 ALA B CA 1
ATOM 823 C C . ALA B 1 44 ? -1.981 -18.156 -6.098 1 97.94 44 ALA B C 1
ATOM 825 O O . ALA B 1 44 ? -1 -18.062 -6.836 1 97.94 44 ALA B O 1
ATOM 826 N N . GLU B 1 45 ? -2.754 -19.188 -6.086 1 97.38 45 GLU B N 1
ATOM 827 C CA . GLU B 1 45 ? -2.52 -20.359 -6.938 1 97.38 45 GLU B CA 1
ATOM 828 C C . GLU B 1 45 ? -2.736 -20.016 -8.414 1 97.38 45 GLU B C 1
ATOM 830 O O . GLU B 1 45 ? -1.925 -20.375 -9.266 1 97.38 45 GLU B O 1
ATOM 835 N N . GLU B 1 46 ? -3.768 -19.297 -8.617 1 97.81 46 GLU B N 1
ATOM 836 C CA . GLU B 1 46 ? -4.09 -18.922 -9.992 1 97.81 46 GLU B CA 1
ATOM 837 C C . GLU B 1 46 ? -3.018 -18.016 -10.586 1 97.81 46 GLU B C 1
ATOM 839 O O . GLU B 1 46 ? -2.725 -18.094 -11.781 1 97.81 46 GLU B O 1
ATOM 844 N N . LEU B 1 47 ? -2.467 -17.172 -9.805 1 97.88 47 LEU B N 1
ATOM 845 C CA . LEU B 1 47 ? -1.436 -16.234 -10.258 1 97.88 47 LEU B CA 1
ATOM 846 C C . LEU B 1 47 ? -0.078 -16.938 -10.328 1 97.88 47 LEU B C 1
ATOM 848 O O . LEU B 1 47 ? 0.884 -16.359 -10.852 1 97.88 47 LEU B O 1
ATOM 852 N N . GLY B 1 48 ? -0.041 -18.125 -9.797 1 97.88 48 GLY B N 1
ATOM 853 C CA . GLY B 1 48 ? 1.216 -18.859 -9.789 1 97.88 48 GLY B CA 1
ATOM 854 C C . GLY B 1 48 ? 2.289 -18.188 -8.953 1 97.88 48 GLY B C 1
ATOM 855 O O . GLY B 1 48 ? 3.453 -18.125 -9.352 1 97.88 48 GLY B O 1
ATOM 856 N N . LEU B 1 49 ? 1.978 -17.719 -7.805 1 98.25 49 LEU B N 1
ATOM 857 C CA . LEU B 1 49 ? 2.926 -16.984 -6.98 1 98.25 49 LEU B CA 1
ATOM 858 C C . LEU B 1 49 ? 3.912 -17.922 -6.305 1 98.25 49 LEU B C 1
ATOM 860 O O . LEU B 1 49 ? 3.521 -18.984 -5.789 1 98.25 49 LEU B O 1
ATOM 864 N N . SER B 1 50 ? 5.102 -17.594 -6.391 1 98.06 50 SER B N 1
ATOM 865 C CA . SER B 1 50 ? 6.195 -18.297 -5.738 1 98.06 50 SER B CA 1
ATOM 866 C C . SER B 1 50 ? 7.387 -17.375 -5.484 1 98.06 50 SER B C 1
ATOM 868 O O . SER B 1 50 ? 7.5 -16.328 -6.105 1 98.06 50 SER B O 1
ATOM 870 N N . GLU B 1 51 ? 8.234 -17.875 -4.57 1 97.88 51 GLU B N 1
ATOM 871 C CA . GLU B 1 51 ? 9.43 -17.094 -4.262 1 97.88 51 GLU B CA 1
ATOM 872 C C . GLU B 1 51 ? 10.203 -16.734 -5.527 1 97.88 51 GLU B C 1
ATOM 874 O O . GLU B 1 51 ? 10.414 -17.594 -6.395 1 97.88 51 GLU B O 1
ATOM 879 N N . GLY B 1 52 ? 10.531 -15.453 -5.629 1 97.75 52 GLY B N 1
ATOM 880 C CA . GLY B 1 52 ? 11.344 -15.008 -6.75 1 97.75 52 GLY B CA 1
ATOM 881 C C . GLY B 1 52 ? 10.516 -14.445 -7.895 1 97.75 52 GLY B C 1
ATOM 882 O O . GLY B 1 52 ? 11.047 -13.773 -8.781 1 97.75 52 GLY B O 1
ATOM 883 N N . LYS B 1 53 ? 9.25 -14.711 -7.945 1 97.88 53 LYS B N 1
ATOM 884 C CA . LYS B 1 53 ? 8.391 -14.258 -9.039 1 97.88 53 LYS B CA 1
ATOM 885 C C . LYS B 1 53 ? 8.219 -12.742 -9.008 1 97.88 53 LYS B C 1
ATOM 887 O O . LYS B 1 53 ? 7.98 -12.156 -7.949 1 97.88 53 LYS B O 1
ATOM 892 N N . GLU B 1 54 ? 8.375 -12.109 -10.164 1 97.69 54 GLU B N 1
ATOM 893 C CA . GLU B 1 54 ? 8.133 -10.672 -10.289 1 97.69 54 GLU B CA 1
ATOM 894 C C . GLU B 1 54 ? 6.637 -10.375 -10.359 1 97.69 54 GLU B C 1
ATOM 896 O O . GLU B 1 54 ? 5.898 -11.039 -11.086 1 97.69 54 GLU B O 1
ATOM 901 N N . VAL B 1 55 ? 6.219 -9.391 -9.617 1 97.69 55 VAL B N 1
ATOM 902 C CA . VAL B 1 55 ? 4.801 -9.062 -9.555 1 97.69 55 VAL B CA 1
ATOM 903 C C . VAL B 1 55 ? 4.621 -7.547 -9.461 1 97.69 55 VAL B C 1
ATOM 905 O O . VAL B 1 55 ? 5.59 -6.816 -9.242 1 97.69 55 VAL B O 1
ATOM 908 N N . LEU B 1 56 ? 3.426 -7.113 -9.68 1 96.25 56 LEU B N 1
ATOM 909 C CA . LEU B 1 56 ? 2.98 -5.762 -9.359 1 96.25 56 LEU B CA 1
ATOM 910 C C . LEU B 1 56 ? 2.117 -5.754 -8.102 1 96.25 56 LEU B C 1
ATOM 912 O O . LEU B 1 56 ? 1.241 -6.609 -7.945 1 96.25 56 LEU B O 1
ATOM 916 N N . VAL B 1 57 ? 2.49 -4.836 -7.273 1 96 57 VAL B N 1
ATOM 917 C CA . VAL B 1 57 ? 1.664 -4.559 -6.105 1 96 57 VAL B CA 1
ATOM 918 C C . VAL B 1 57 ? 0.743 -3.375 -6.391 1 96 57 VAL B C 1
ATOM 920 O O . VAL B 1 57 ? 1.209 -2.289 -6.742 1 96 57 VAL B O 1
ATOM 923 N N . VAL B 1 58 ? -0.512 -3.682 -6.25 1 96.19 58 VAL B N 1
ATOM 924 C CA . VAL B 1 58 ? -1.506 -2.664 -6.574 1 96.19 58 VAL B CA 1
ATOM 925 C C . VAL B 1 58 ? -2.328 -2.328 -5.332 1 96.19 58 VAL B C 1
ATOM 927 O O . VAL B 1 58 ? -2.82 -3.227 -4.645 1 96.19 58 VAL B O 1
ATOM 930 N N . VAL B 1 59 ? -2.418 -1.063 -5.023 1 96 59 VAL B N 1
ATOM 931 C CA . VAL B 1 59 ? -3.186 -0.592 -3.877 1 96 59 VAL B CA 1
ATOM 932 C C . VAL B 1 59 ? -4.074 0.579 -4.293 1 96 59 VAL B C 1
ATOM 934 O O . VAL B 1 59 ? -3.584 1.57 -4.844 1 96 59 VAL B O 1
ATOM 937 N N . LYS B 1 60 ? -5.348 0.423 -4.012 1 95.56 60 LYS B N 1
ATOM 938 C CA . LYS B 1 60 ? -6.234 1.555 -4.262 1 95.56 60 LYS B CA 1
ATOM 939 C C . LYS B 1 60 ? -5.887 2.736 -3.363 1 95.56 60 LYS B C 1
ATOM 941 O O . LYS B 1 60 ? -5.605 2.561 -2.176 1 95.56 60 LYS B O 1
ATOM 946 N N . ALA B 1 61 ? -5.977 3.85 -3.898 1 96.31 61 ALA B N 1
ATOM 947 C CA . ALA B 1 61 ? -5.695 5.062 -3.137 1 96.31 61 ALA B CA 1
ATOM 948 C C . ALA B 1 61 ? -6.582 5.152 -1.898 1 96.31 61 ALA B C 1
ATOM 950 O O . ALA B 1 61 ? -6.16 5.664 -0.859 1 96.31 61 ALA B O 1
ATOM 951 N N . THR B 1 62 ? -7.793 4.629 -1.946 1 95.62 62 THR B N 1
ATOM 952 C CA . THR B 1 62 ? -8.766 4.738 -0.864 1 95.62 62 THR B CA 1
ATOM 953 C C . THR B 1 62 ? -8.453 3.74 0.248 1 95.62 62 THR B C 1
ATOM 955 O O . THR B 1 62 ? -9.016 3.824 1.342 1 95.62 62 THR B O 1
ATOM 958 N N . SER B 1 63 ? -7.508 2.828 -0.05 1 95.44 63 SER B N 1
ATOM 959 C CA . SER B 1 63 ? -7.141 1.832 0.95 1 95.44 63 SER B CA 1
ATOM 960 C C . SER B 1 63 ? -5.867 2.232 1.688 1 95.44 63 SER B C 1
ATOM 962 O O . SER B 1 63 ? -5.395 1.503 2.561 1 95.44 63 SER B O 1
ATOM 964 N N . VAL B 1 64 ? -5.32 3.352 1.298 1 96.62 64 VAL B N 1
ATOM 965 C CA . VAL B 1 64 ? -4.094 3.854 1.905 1 96.62 64 VAL B CA 1
ATOM 966 C C . VAL B 1 64 ? -4.434 4.797 3.057 1 96.62 64 VAL B C 1
ATOM 968 O O . VAL B 1 64 ? -5.02 5.863 2.84 1 96.62 64 VAL B O 1
ATOM 971 N N . MET B 1 65 ? -3.996 4.398 4.207 1 96.69 65 MET B N 1
ATOM 972 C CA . MET B 1 65 ? -4.215 5.227 5.391 1 96.69 65 MET B CA 1
ATOM 973 C C . MET B 1 65 ? -2.975 6.055 5.711 1 96.69 65 MET B C 1
ATOM 975 O O . MET B 1 65 ? -1.854 5.637 5.422 1 96.69 65 MET B O 1
ATOM 979 N N . ILE B 1 66 ? -3.236 7.172 6.32 1 97.31 66 ILE B N 1
ATOM 980 C CA . ILE B 1 66 ? -2.158 8.055 6.758 1 97.31 66 ILE B CA 1
ATOM 981 C C . ILE B 1 66 ? -2.229 8.242 8.273 1 97.31 66 ILE B C 1
ATOM 983 O O . ILE B 1 66 ? -3.305 8.484 8.82 1 97.31 66 ILE B O 1
ATOM 987 N N . ALA B 1 67 ? -1.129 8.008 8.914 1 96.88 67 ALA B N 1
ATOM 988 C CA . ALA B 1 67 ? -0.996 8.234 10.352 1 96.88 67 ALA B CA 1
ATOM 989 C C . ALA B 1 67 ? 0.201 9.125 10.664 1 96.88 67 ALA B C 1
ATOM 991 O O . ALA B 1 67 ? 1.094 9.289 9.828 1 96.88 67 ALA B O 1
ATOM 992 N N . LEU B 1 68 ? 0.104 9.781 11.773 1 94.12 68 LEU B N 1
ATOM 993 C CA . LEU B 1 68 ? 1.223 10.625 12.188 1 94.12 68 LEU B CA 1
ATOM 994 C C . LEU B 1 68 ? 2.355 9.781 12.766 1 94.12 68 LEU B C 1
ATOM 996 O O . LEU B 1 68 ? 2.109 8.734 13.367 1 94.12 68 LEU B O 1
ATOM 1000 N N . GLU B 1 69 ? 3.637 10.195 12.41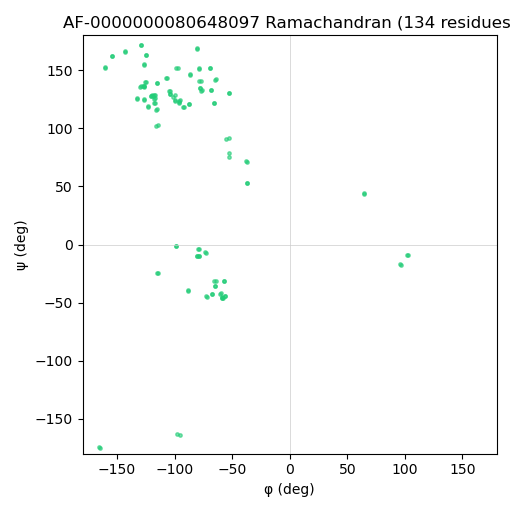4 1 82.94 69 GLU B N 1
ATOM 1001 C CA . GLU B 1 69 ? 4.809 9.523 12.969 1 82.94 69 GLU B CA 1
ATOM 1002 C C . GLU B 1 69 ? 4.91 9.734 14.477 1 82.94 69 GLU B C 1
ATOM 1004 O O . GLU B 1 69 ? 4.516 10.781 14.992 1 82.94 69 GLU B O 1
#

Secondary structure (DSSP, 8-state):
------EEEEEEEEEEEE-SSEEEEEEEETTS-EEEEEEEHHHHHHHT--TT-EEEEEE-GGGEEEEE-/------EEEEEEEEEEEE-SSEEEEEEEETTS-EEEEEEEHHHHHHTT--TT-EEEEEE-GGGEEEEE-

Radius of gyration: 15.19 Å; Cα contacts (8 Å, |Δi|>4): 342; chains: 2; bounding box: 29×42×29 Å

Nearest PDB structures (foldseek):
  1gut-assembly1_C  TM=9.372E-01  e=2.800E-06  Clostridium pasteurianum
  9bjf-assembly1_E  TM=9.190E-01  e=1.635E-05  Eubacterium limosum
  1h9m-assembly1_A  TM=9.481E-01  e=4.556E-05  Azotobacter vinelandii
  1h9s-assembly1_B  TM=9.238E-01  e=3.341E-04  Escherichia coli
  1o7l-assembly2_D  TM=9.159E-01  e=5.576E-04  Escherichia coli

InterPro domains:
  IPR004606 Molybdenum-pterin binding domain [PS51866] (2-68)
  IPR004606 Molybdenum-pterin binding domain [TIGR00638] (1-68)
  IPR005116 Transport-associated OB, type 1 [PF03459] (4-66)
  IPR008995 Molybdate/tungstate binding, C-terminal [SSF50331] (1-68)

Foldseek 3Di:
DPQPLVDKFKWFWQAWDDDDFKIWTWTQTPVGDIDIDIDTPVVCVVVVHGGGDMDIDTDGPVRDDDDDD/DPQPLVDKFKWFWQAWDDDDFKIWTWTQTPVGDIDIDIDTPVVCVVVVHDGGDMDIDTDGPVRDDDDDD

Solvent-accessible surface area (backbone atoms only — not comparable to full-atom values): 7277 Å² total; per-residue (Å²): 128,75,77,54,63,65,20,70,42,58,30,29,27,67,38,69,46,78,56,92,63,32,22,42,36,34,29,36,33,81,60,68,50,69,42,44,24,36,45,43,34,66,58,44,60,72,69,61,70,43,64,68,40,62,31,28,40,36,31,46,20,73,52,36,41,79,42,80,111,129,76,79,56,62,65,22,72,43,57,30,29,26,66,40,71,47,79,58,92,63,32,23,42,36,33,28,36,32,82,60,68,50,68,43,43,23,38,45,43,34,66,57,44,60,73,70,61,71,42,64,68,40,64,30,28,39,36,31,47,20,71,54,38,40,78,43,78,109